Protein AF-A0A959P7U5-F1 (afdb_monomer)

Nearest PDB structures (foldseek):
  7u02-assembly1_M  TM=8.702E-01  e=9.378E-04  Caulobacter vibrioides CB15
  8tp8-assembly2_C  TM=8.559E-01  e=2.758E-03  Caulobacter vibrioides NA1000
  8tpk-assembly1_A  TM=8.449E-01  e=9.809E-03  Caulobacter vibrioides NA1000
  8tp8-assembly1_A  TM=8.571E-01  e=1.435E-02  Caulobacter vibrioides NA1000
  6oaw-assembly1_B  TM=6.073E-01  e=1.935E-01  Ruminococcus sp.

Radius of gyration: 11.66 Å; Cα contacts (8 Å, |Δi|>4): 137; chains: 1; bounding box: 25×22×28 Å

Mean predicted aligned error: 2.6 Å

Solvent-accessible surface area (backbone atoms only — not comparable to full-atom values): 4488 Å² total; per-residue (Å²): 85,58,69,62,86,68,76,93,68,72,64,39,72,36,31,40,38,23,32,55,70,54,24,53,50,45,66,76,51,60,86,45,96,59,56,40,84,78,44,77,58,93,80,16,24,30,33,36,35,52,27,29,92,41,70,59,44,52,51,56,53,54,72,51,48,91,44,45,44,66,72,32,55,75,64,73,80,110

pLDDT: mean 95.73, std 4.23, range [78.25, 98.75]

Foldseek 3Di:
DALDDDDDAAWDKWKKWFAAVVLVVCVVPPSDPQWDFPDQDNRGTIIIHGYGLDPVVLVVQCVSPPRMATPPPNVSND

Structure (mmCIF, N/CA/C/O backbone):
data_AF-A0A959P7U5-F1
#
_entry.id   AF-A0A959P7U5-F1
#
loop_
_atom_site.group_PDB
_atom_site.id
_atom_site.type_symbol
_atom_site.label_atom_id
_atom_site.label_alt_id
_atom_site.label_comp_id
_atom_site.label_asym_id
_atom_site.label_entity_id
_atom_site.label_seq_id
_atom_site.pdbx_PDB_ins_code
_atom_site.Cartn_x
_atom_site.Cartn_y
_atom_site.Cartn_z
_atom_site.occupancy
_atom_site.B_iso_or_equiv
_atom_site.auth_seq_id
_atom_site.auth_comp_id
_atom_site.auth_asym_id
_atom_site.auth_atom_id
_atom_site.pdbx_PDB_model_num
ATO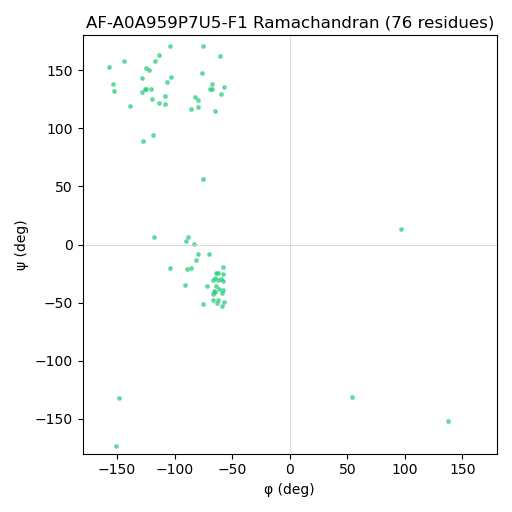M 1 N N . TYR A 1 1 ? 13.491 1.250 -5.462 1.00 83.56 1 TYR A N 1
ATOM 2 C CA . TYR A 1 1 ? 12.355 0.924 -6.349 1.00 83.56 1 TYR A CA 1
ATOM 3 C C . TYR A 1 1 ? 11.967 -0.546 -6.252 1.00 83.56 1 TYR A C 1
ATOM 5 O O . TYR A 1 1 ? 10.788 -0.837 -6.405 1.00 83.56 1 TYR A O 1
ATOM 13 N N . SER A 1 2 ? 12.907 -1.471 -6.012 1.00 88.56 2 SER A N 1
ATOM 14 C CA . SER A 1 2 ? 12.537 -2.815 -5.547 1.00 88.56 2 SER A CA 1
ATOM 15 C C . SER A 1 2 ? 11.949 -2.741 -4.134 1.00 88.56 2 SER A C 1
ATOM 17 O O . SER A 1 2 ? 12.490 -2.019 -3.301 1.00 88.56 2 SER A O 1
ATOM 19 N N . PHE A 1 3 ? 10.876 -3.490 -3.879 1.00 89.00 3 PHE A N 1
ATOM 20 C CA . PHE A 1 3 ? 10.310 -3.695 -2.542 1.00 89.00 3 PHE A CA 1
ATOM 21 C C . PHE A 1 3 ? 10.997 -4.853 -1.788 1.00 89.00 3 PHE A C 1
ATOM 23 O O . PHE A 1 3 ? 10.950 -4.916 -0.566 1.00 89.00 3 PHE A O 1
ATOM 30 N N . GLY A 1 4 ? 11.663 -5.755 -2.515 1.00 89.62 4 GLY A N 1
ATOM 31 C CA . GLY A 1 4 ? 12.336 -6.939 -1.980 1.00 89.62 4 GLY A CA 1
ATOM 32 C C . GLY A 1 4 ? 13.568 -7.301 -2.807 1.00 89.62 4 GLY A C 1
ATOM 33 O O . GLY A 1 4 ? 14.380 -6.433 -3.136 1.00 89.62 4 GLY A O 1
ATOM 34 N N . ILE A 1 5 ? 13.703 -8.576 -3.172 1.00 86.75 5 ILE A N 1
ATOM 35 C CA . ILE A 1 5 ? 14.841 -9.060 -3.970 1.00 86.75 5 ILE A CA 1
ATOM 36 C C . ILE A 1 5 ? 14.582 -8.969 -5.479 1.00 86.75 5 ILE A C 1
ATOM 38 O O . ILE A 1 5 ? 15.529 -8.913 -6.261 1.00 86.75 5 ILE A O 1
ATOM 42 N N . THR A 1 6 ? 13.314 -8.909 -5.895 1.00 88.75 6 THR A N 1
ATOM 43 C CA . THR A 1 6 ? 12.935 -8.794 -7.309 1.00 88.75 6 THR A CA 1
ATOM 44 C C . THR A 1 6 ? 13.397 -7.467 -7.926 1.00 88.75 6 THR A C 1
ATOM 46 O O . THR A 1 6 ? 12.893 -6.392 -7.598 1.00 88.75 6 THR A O 1
ATOM 49 N N . ALA A 1 7 ? 14.314 -7.547 -8.891 1.00 80.94 7 ALA A N 1
ATOM 50 C CA . ALA A 1 7 ? 14.792 -6.421 -9.692 1.00 80.94 7 ALA A CA 1
ATOM 51 C C . ALA A 1 7 ? 14.380 -6.565 -11.172 1.00 80.94 7 ALA A C 1
ATOM 53 O O . ALA A 1 7 ? 14.032 -7.653 -11.621 1.00 80.94 7 ALA A O 1
ATOM 54 N N . GLY A 1 8 ? 14.433 -5.471 -11.944 1.00 78.25 8 GLY A N 1
ATOM 55 C CA . GLY A 1 8 ? 14.251 -5.513 -13.408 1.00 78.25 8 GLY A CA 1
ATOM 56 C C . GLY A 1 8 ? 12.849 -5.193 -13.948 1.00 78.25 8 GLY A C 1
ATOM 57 O O . GLY A 1 8 ? 12.596 -5.417 -15.126 1.00 78.25 8 GLY A O 1
ATOM 58 N N . GLY A 1 9 ? 11.951 -4.636 -13.132 1.00 88.75 9 GLY A N 1
ATOM 59 C CA . GLY A 1 9 ? 10.635 -4.140 -13.564 1.00 88.75 9 GLY A CA 1
ATOM 60 C C . GLY A 1 9 ? 10.554 -2.613 -13.669 1.00 88.75 9 GLY A C 1
ATOM 61 O O . GLY A 1 9 ? 11.448 -1.890 -13.218 1.00 88.75 9 GLY A O 1
ATOM 62 N N . LYS A 1 10 ? 9.450 -2.108 -14.231 1.00 93.94 10 LYS A N 1
ATOM 63 C CA . LYS A 1 10 ? 9.141 -0.672 -14.216 1.00 93.94 10 LYS A CA 1
ATOM 64 C C . LYS A 1 10 ? 8.497 -0.308 -12.873 1.00 93.94 10 LYS A C 1
ATOM 66 O O . LYS A 1 10 ? 7.544 -0.970 -12.474 1.00 93.94 10 LYS A O 1
ATOM 71 N N . PRO A 1 11 ? 9.010 0.703 -12.150 1.00 96.12 11 PRO A N 1
ATOM 72 C CA . PRO A 1 11 ? 8.353 1.183 -10.946 1.00 96.12 11 PRO A CA 1
ATOM 73 C C . PRO A 1 11 ? 7.025 1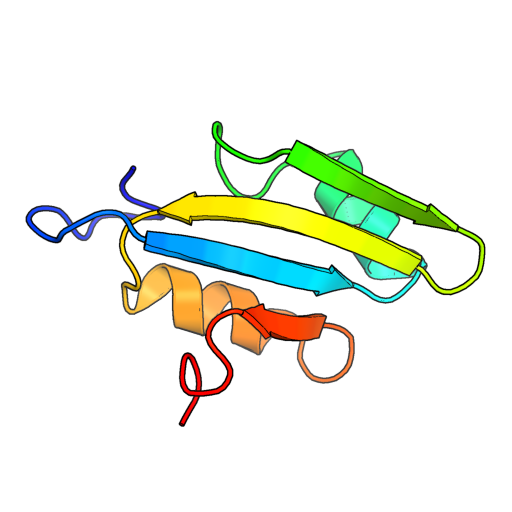.848 -11.296 1.00 96.12 11 PRO A C 1
ATOM 75 O O . PRO A 1 11 ? 6.971 2.703 -12.181 1.00 96.12 11 PRO A O 1
ATOM 78 N N . GLU A 1 12 ? 5.994 1.503 -10.546 1.00 97.19 12 GLU A N 1
ATOM 79 C CA . GLU A 1 12 ? 4.641 2.020 -10.679 1.00 97.19 12 GLU A CA 1
ATOM 80 C C . GLU A 1 12 ? 4.249 2.777 -9.411 1.00 97.19 12 GLU A C 1
ATOM 82 O O . GLU A 1 12 ? 4.846 2.603 -8.341 1.00 97.19 12 GLU A O 1
ATOM 87 N N . LYS A 1 13 ? 3.270 3.671 -9.549 1.00 98.25 13 LYS A N 1
ATOM 88 C CA . LYS A 1 13 ? 2.665 4.357 -8.413 1.00 98.25 13 LYS A CA 1
ATOM 89 C C . LYS A 1 13 ? 1.663 3.408 -7.767 1.00 98.25 13 LYS A C 1
ATOM 91 O O . LYS A 1 13 ? 0.753 2.938 -8.438 1.00 98.25 13 LYS A O 1
ATOM 96 N N . ILE A 1 14 ? 1.834 3.165 -6.474 1.00 98.44 14 ILE A N 1
ATOM 97 C CA . ILE A 1 14 ? 0.951 2.315 -5.680 1.00 98.44 14 ILE A CA 1
ATOM 98 C C . ILE A 1 14 ? 0.363 3.160 -4.558 1.00 98.44 14 ILE A C 1
ATOM 100 O O . ILE A 1 14 ? 1.113 3.767 -3.793 1.00 98.44 14 ILE A O 1
ATOM 104 N N . VAL A 1 15 ? -0.961 3.199 -4.447 1.00 98.75 15 VAL A N 1
ATOM 105 C CA . VAL A 1 15 ? -1.666 3.909 -3.377 1.00 98.75 15 VAL A CA 1
ATOM 106 C C . VAL A 1 15 ? -2.379 2.894 -2.500 1.00 98.75 15 VAL A C 1
ATOM 108 O O . VAL A 1 15 ? -3.218 2.129 -2.972 1.00 98.75 15 VAL A O 1
ATOM 111 N N . LEU A 1 16 ? -2.039 2.905 -1.213 1.00 98.62 16 LEU A N 1
ATOM 112 C CA . LEU A 1 16 ? -2.577 1.991 -0.212 1.00 98.62 16 LEU A CA 1
ATOM 113 C C . LEU A 1 16 ? -3.269 2.788 0.885 1.00 98.62 16 LEU A C 1
ATOM 115 O O . LEU A 1 16 ? 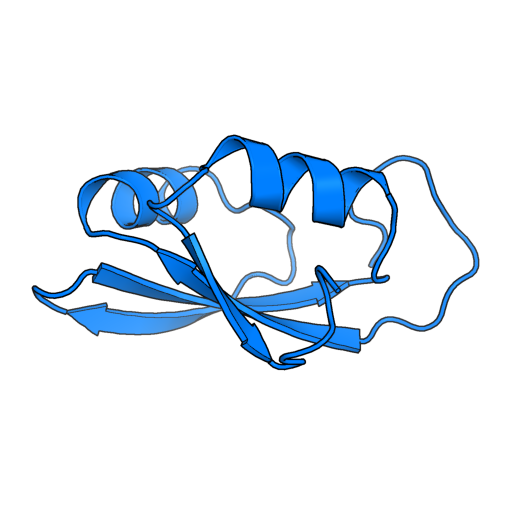-2.711 3.760 1.399 1.00 98.62 16 LEU A O 1
ATOM 119 N N . LYS A 1 17 ? -4.466 2.355 1.271 1.00 98.50 17 LYS A N 1
ATOM 120 C CA . LYS A 1 17 ? -5.188 2.881 2.425 1.00 98.50 17 LYS A CA 1
ATOM 121 C C . LYS A 1 17 ? -5.186 1.836 3.532 1.00 98.50 17 LYS A C 1
ATOM 123 O O . LYS A 1 17 ? -5.679 0.732 3.350 1.00 98.50 17 LYS A O 1
ATOM 128 N N . PHE A 1 18 ? -4.635 2.208 4.676 1.00 98.62 18 PHE A N 1
ATOM 129 C CA . PHE A 1 18 ? -4.561 1.395 5.879 1.00 98.62 18 PHE A CA 1
ATOM 130 C C . PHE A 1 18 ? -5.601 1.848 6.897 1.00 98.62 18 PHE A C 1
ATOM 132 O O . PHE A 1 18 ? -5.838 3.051 7.055 1.00 98.62 18 PHE A O 1
ATOM 139 N N . ALA A 1 19 ? -6.167 0.891 7.630 1.00 98.50 19 ALA A N 1
ATOM 140 C CA . ALA A 1 19 ? -6.973 1.166 8.813 1.00 98.50 19 ALA A CA 1
ATOM 141 C C . ALA A 1 19 ? -6.150 1.914 9.892 1.00 98.50 19 ALA A C 1
ATOM 143 O O . ALA A 1 19 ? -4.916 1.919 9.844 1.00 98.50 19 ALA A O 1
ATOM 144 N N . PRO A 1 20 ? -6.788 2.563 10.888 1.00 98.06 20 PRO A N 1
ATOM 145 C CA . PRO A 1 20 ? -6.082 3.431 11.835 1.00 98.06 20 PRO A CA 1
ATOM 146 C C . PRO A 1 20 ? -4.946 2.774 12.629 1.00 98.06 20 PRO A C 1
ATOM 148 O O . PRO A 1 20 ? -3.988 3.463 12.979 1.00 98.06 20 PRO A O 1
ATOM 151 N N . GLN A 1 21 ? -5.033 1.478 12.946 1.00 97.19 21 GLN A N 1
ATOM 152 C CA . GLN A 1 21 ? -3.973 0.780 13.684 1.00 97.19 21 GLN A CA 1
ATOM 153 C C . GLN 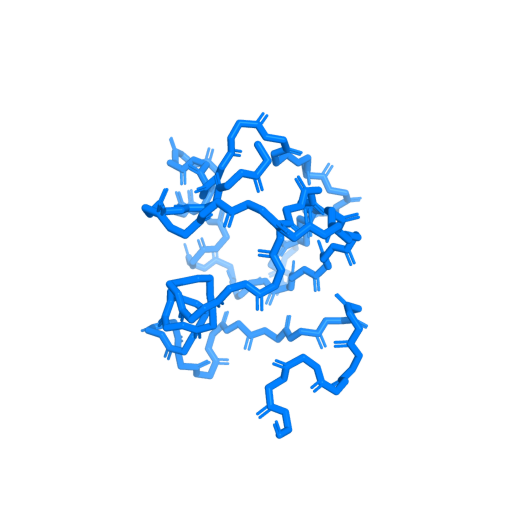A 1 21 ? -2.768 0.485 12.781 1.00 97.19 21 GLN A C 1
ATOM 155 O O . GLN A 1 21 ? -1.649 0.887 13.098 1.00 97.19 21 GLN A O 1
ATOM 160 N N . GLU A 1 22 ? -2.995 -0.118 11.617 1.00 98.12 22 GLU A N 1
ATOM 161 C CA . GLU A 1 22 ? -1.965 -0.433 10.623 1.00 98.12 22 GLU A CA 1
ATOM 162 C C . GLU A 1 22 ? -1.323 0.832 10.059 1.00 98.12 22 GLU A C 1
ATOM 164 O O . GLU A 1 22 ? -0.114 0.872 9.853 1.00 98.12 22 GLU A O 1
ATOM 169 N N . GLY A 1 23 ? -2.096 1.907 9.891 1.00 97.81 23 GLY A N 1
ATOM 170 C CA . GLY A 1 23 ? -1.583 3.208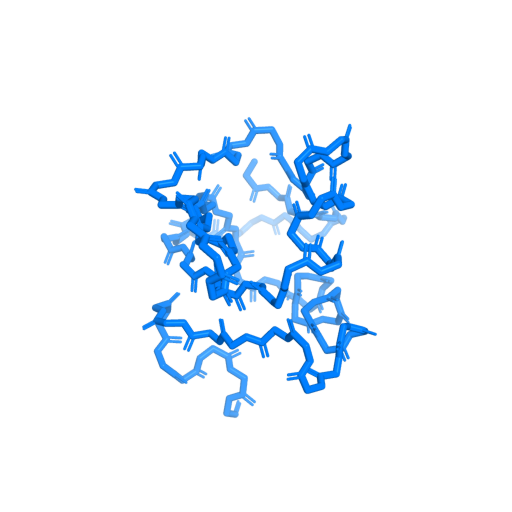 9.479 1.00 97.81 23 GLY A CA 1
ATOM 171 C C . GLY A 1 23 ? -0.525 3.753 10.441 1.00 97.81 23 GLY A C 1
ATOM 172 O O . GLY A 1 23 ? 0.493 4.278 9.998 1.00 97.81 23 GLY A O 1
ATOM 173 N N . ARG A 1 24 ? -0.696 3.574 11.761 1.00 97.12 24 ARG A N 1
ATOM 174 C CA . ARG A 1 24 ? 0.329 3.960 12.753 1.00 97.12 24 ARG A CA 1
ATOM 175 C C . ARG A 1 24 ? 1.591 3.116 12.615 1.00 97.12 24 ARG A C 1
ATOM 177 O O . ARG A 1 24 ? 2.689 3.658 12.721 1.00 97.12 24 ARG A O 1
ATOM 184 N N . TYR A 1 25 ? 1.435 1.819 12.360 1.00 96.38 25 TYR A N 1
ATOM 185 C CA . TYR A 1 25 ? 2.560 0.918 12.126 1.00 96.38 25 TYR A CA 1
ATOM 186 C C . TYR A 1 25 ? 3.336 1.314 10.864 1.00 96.38 25 TYR A C 1
ATOM 188 O O . TYR A 1 25 ? 4.537 1.544 10.938 1.00 96.38 25 TYR A O 1
ATOM 196 N N . VAL A 1 26 ? 2.643 1.519 9.742 1.00 97.06 26 VAL A N 1
ATOM 197 C CA . VAL A 1 26 ? 3.236 1.933 8.459 1.00 97.06 26 VAL A CA 1
ATOM 198 C C . VAL A 1 26 ? 3.860 3.332 8.534 1.00 97.06 26 VAL A C 1
ATOM 200 O O . VAL A 1 26 ? 4.840 3.616 7.844 1.00 97.06 26 VAL A O 1
ATOM 203 N N . LYS A 1 27 ? 3.342 4.216 9.395 1.00 97.19 27 LYS A N 1
ATOM 204 C CA . LYS A 1 27 ? 3.960 5.516 9.695 1.00 97.19 27 LYS A CA 1
ATOM 205 C C . LYS A 1 27 ? 5.292 5.357 10.427 1.00 97.19 27 LYS A C 1
ATOM 207 O O . LYS A 1 27 ? 6.262 6.016 10.067 1.00 97.19 27 LYS A O 1
ATOM 212 N N . ALA A 1 28 ? 5.318 4.522 11.465 1.00 97.69 28 ALA A N 1
ATOM 213 C CA . ALA A 1 28 ? 6.504 4.299 12.289 1.00 97.69 28 ALA A CA 1
ATOM 214 C C . ALA A 1 28 ? 7.578 3.484 11.552 1.00 97.69 28 ALA A C 1
ATOM 216 O O . ALA A 1 28 ? 8.769 3.739 11.717 1.00 97.69 28 ALA A O 1
ATOM 217 N N . GLN A 1 29 ? 7.153 2.532 10.721 1.00 97.06 29 GLN A N 1
ATOM 218 C CA . GLN A 1 29 ? 8.005 1.670 9.914 1.00 97.06 29 GLN A CA 1
ATOM 219 C C . GLN A 1 29 ? 7.549 1.729 8.448 1.00 97.06 29 GLN A C 1
ATOM 221 O O . GLN A 1 29 ? 6.706 0.932 8.027 1.00 97.06 29 GLN A O 1
ATOM 226 N N . PRO A 1 30 ? 8.087 2.680 7.659 1.00 97.38 30 PRO A N 1
ATOM 227 C CA . PRO A 1 30 ? 7.752 2.806 6.249 1.00 97.38 30 PRO A CA 1
ATOM 228 C C . PRO A 1 30 ? 8.027 1.518 5.473 1.00 97.38 30 PRO A C 1
ATOM 230 O O . PRO A 1 30 ? 9.096 0.925 5.607 1.00 97.38 30 PRO A O 1
ATOM 233 N N . LEU A 1 31 ? 7.087 1.122 4.613 1.00 97.19 31 LEU A N 1
ATOM 234 C CA . LEU A 1 31 ? 7.177 -0.120 3.837 1.00 97.19 31 LEU A CA 1
ATOM 235 C C . LEU A 1 31 ? 8.309 -0.087 2.802 1.00 97.19 31 LEU A C 1
ATOM 237 O O . LEU A 1 31 ? 8.876 -1.115 2.452 1.00 97.19 31 LEU A O 1
ATOM 241 N N . HIS A 1 32 ? 8.628 1.099 2.284 1.00 97.88 32 HIS A N 1
ATOM 242 C CA . HIS A 1 32 ? 9.716 1.318 1.335 1.00 97.88 32 HIS A CA 1
ATOM 243 C C . HIS A 1 32 ? 10.165 2.792 1.395 1.00 97.88 32 HIS A C 1
ATOM 245 O O . HIS A 1 32 ? 9.336 3.662 1.674 1.00 97.88 32 HIS A O 1
ATOM 251 N N . PRO A 1 33 ? 11.431 3.132 1.072 1.00 97.31 33 PRO A N 1
ATOM 252 C CA . PRO A 1 33 ? 11.941 4.509 1.157 1.00 97.31 33 PRO A CA 1
ATOM 253 C C . PRO A 1 33 ? 11.190 5.562 0.330 1.00 97.31 33 PRO A C 1
ATOM 255 O O . PRO A 1 33 ? 11.316 6.753 0.585 1.00 97.31 33 PRO A O 1
ATOM 258 N N . THR A 1 34 ? 10.415 5.153 -0.677 1.00 98.00 34 THR A N 1
ATOM 259 C CA . THR A 1 34 ? 9.593 6.079 -1.480 1.00 98.00 34 THR A CA 1
ATOM 260 C C . THR A 1 34 ? 8.252 6.412 -0.835 1.00 98.00 34 THR A C 1
ATOM 262 O O . THR A 1 34 ? 7.454 7.093 -1.473 1.00 98.00 34 THR A O 1
ATOM 265 N N . GLN A 1 35 ? 7.952 5.866 0.345 1.00 98.56 35 GLN A N 1
ATOM 266 C CA . GLN A 1 35 ? 6.672 6.072 1.004 1.00 98.56 35 GLN A CA 1
ATOM 267 C C . GLN A 1 35 ? 6.422 7.549 1.278 1.00 98.56 35 GLN A C 1
ATOM 269 O O . GLN A 1 35 ? 7.248 8.235 1.877 1.00 98.56 35 GLN A O 1
ATOM 274 N N . LYS A 1 36 ? 5.243 8.018 0.880 1.00 98.50 36 LYS A N 1
ATOM 275 C CA . LYS A 1 36 ? 4.727 9.342 1.220 1.00 98.50 36 LYS A CA 1
ATOM 276 C C . LYS A 1 36 ? 3.357 9.195 1.848 1.00 98.50 36 LYS A C 1
ATOM 278 O O . LYS A 1 36 ? 2.512 8.487 1.313 1.00 98.50 36 LYS A O 1
ATOM 283 N N . ILE A 1 37 ? 3.124 9.884 2.957 1.00 98.38 37 ILE A N 1
ATOM 284 C CA . ILE A 1 37 ? 1.785 9.989 3.541 1.00 98.38 37 ILE A CA 1
ATOM 285 C C . ILE A 1 37 ? 1.031 11.047 2.740 1.00 98.38 37 ILE A C 1
ATOM 287 O O . ILE A 1 37 ? 1.458 12.198 2.699 1.00 98.38 37 ILE A O 1
ATOM 291 N N . ILE A 1 38 ? -0.063 10.652 2.089 1.00 98.25 38 ILE A N 1
ATOM 292 C CA . ILE A 1 38 ? -0.891 11.562 1.281 1.00 98.25 38 ILE A CA 1
ATOM 293 C C . ILE A 1 38 ? -2.196 11.946 1.987 1.00 98.25 38 ILE A C 1
ATOM 295 O O . ILE A 1 38 ? -2.794 12.968 1.658 1.00 98.25 38 ILE A O 1
ATOM 299 N N . LYS A 1 39 ? -2.633 11.155 2.978 1.00 98.19 39 LYS A N 1
ATOM 300 C CA . LYS A 1 39 ? -3.775 11.467 3.848 1.00 98.19 39 LYS A CA 1
ATOM 301 C C . LYS A 1 39 ? -3.627 10.776 5.203 1.00 98.19 39 LYS A C 1
ATOM 303 O O . LYS A 1 39 ? -3.285 9.599 5.257 1.00 98.19 39 LYS A O 1
ATOM 308 N N . GLU A 1 40 ? -3.940 11.485 6.282 1.00 97.19 40 GLU A N 1
ATOM 309 C CA . GLU A 1 40 ? -4.035 10.938 7.640 1.00 97.19 40 GLU A CA 1
ATOM 310 C C . GLU A 1 40 ? -5.262 11.550 8.324 1.00 97.19 40 GLU A C 1
ATOM 312 O O . GLU A 1 40 ? -5.375 12.771 8.430 1.00 97.19 40 GLU A O 1
ATOM 317 N N . ASN A 1 41 ? -6.216 10.712 8.726 1.00 95.31 41 ASN A N 1
ATOM 318 C CA . ASN A 1 41 ? -7.427 11.140 9.422 1.00 95.31 41 ASN A CA 1
ATOM 319 C C . ASN A 1 41 ? -7.943 10.035 10.365 1.00 95.31 41 ASN A C 1
ATOM 321 O O . ASN A 1 41 ? -7.292 9.012 10.565 1.00 95.31 41 ASN A O 1
ATOM 325 N N . GLN A 1 42 ? -9.120 10.246 10.961 1.00 94.75 42 GLN A N 1
ATOM 326 C CA . GLN A 1 42 ? -9.734 9.276 11.878 1.00 94.75 42 GLN A CA 1
ATOM 327 C C . GLN A 1 42 ? -10.063 7.929 11.208 1.00 94.75 42 GLN A C 1
ATOM 329 O O . GLN A 1 42 ? -10.082 6.910 11.893 1.00 94.75 42 GLN A O 1
ATOM 334 N N . ASP A 1 43 ? -10.252 7.911 9.884 1.00 93.75 43 ASP A N 1
ATOM 335 C CA . ASP A 1 43 ? -10.564 6.703 9.110 1.00 93.75 43 ASP A CA 1
ATOM 336 C C . ASP A 1 43 ? -9.318 5.870 8.779 1.00 93.75 43 ASP A C 1
ATOM 338 O O . ASP A 1 43 ? -9.438 4.726 8.339 1.00 93.75 43 ASP A O 1
ATOM 342 N N . GLY A 1 44 ? -8.120 6.433 8.968 1.00 96.88 44 GLY A N 1
ATOM 343 C CA . GLY A 1 44 ? -6.855 5.739 8.772 1.00 96.88 44 GLY A CA 1
ATOM 344 C C . GLY A 1 44 ? -5.799 6.567 8.050 1.00 96.88 44 GLY A C 1
ATOM 345 O O . GLY A 1 44 ? -5.752 7.797 8.139 1.00 96.88 44 GLY A O 1
ATOM 346 N N . MET A 1 45 ? -4.913 5.869 7.343 1.00 98.38 45 MET A N 1
ATOM 347 C CA . MET A 1 45 ? -3.774 6.467 6.654 1.00 98.38 45 MET A CA 1
ATOM 348 C C . MET A 1 45 ? -3.726 6.020 5.202 1.00 98.38 45 MET A C 1
ATOM 350 O O . MET A 1 45 ? -3.791 4.834 4.907 1.00 98.38 45 MET A O 1
ATOM 354 N N . THR A 1 46 ? -3.562 6.966 4.285 1.00 98.69 46 THR A N 1
ATOM 355 C CA . THR A 1 46 ? -3.297 6.681 2.876 1.00 98.69 46 THR A CA 1
ATOM 356 C C . THR A 1 46 ? -1.859 7.042 2.552 1.00 98.69 46 THR A C 1
ATOM 358 O O . THR A 1 46 ? -1.412 8.161 2.828 1.00 98.69 46 THR A O 1
ATOM 361 N N . VAL A 1 47 ? -1.141 6.095 1.956 1.00 98.69 47 VAL A N 1
ATOM 362 C CA . VAL A 1 47 ? 0.248 6.267 1.537 1.00 98.69 47 VAL A CA 1
ATOM 363 C C . VAL A 1 47 ? 0.407 6.006 0.046 1.00 98.69 47 VAL A C 1
ATOM 365 O O . VAL A 1 47 ? -0.302 5.192 -0.541 1.00 98.69 47 VAL A O 1
ATOM 368 N N . GLU A 1 48 ? 1.374 6.690 -0.548 1.00 98.69 48 GLU A N 1
ATOM 369 C CA . GLU A 1 48 ? 1.860 6.466 -1.904 1.00 98.69 48 GLU A CA 1
ATOM 370 C C . GLU A 1 48 ? 3.237 5.794 -1.851 1.00 98.69 48 GLU A C 1
ATOM 372 O O . GLU A 1 48 ? 4.091 6.172 -1.048 1.00 98.69 48 GLU A O 1
ATOM 377 N N . LEU A 1 49 ? 3.471 4.832 -2.741 1.00 98.44 49 LEU A N 1
ATOM 378 C CA . LEU A 1 49 ? 4.762 4.205 -3.008 1.00 98.44 49 LEU A CA 1
ATOM 379 C C . LEU A 1 49 ? 5.092 4.335 -4.501 1.00 98.44 49 LEU A C 1
ATOM 381 O O . LEU A 1 49 ? 4.201 4.351 -5.345 1.00 98.44 49 LEU A O 1
ATOM 385 N N . LYS A 1 50 ? 6.386 4.360 -4.835 1.00 98.00 50 LYS A N 1
ATOM 386 C CA . LYS A 1 50 ? 6.882 4.202 -6.206 1.00 98.00 50 LYS A CA 1
ATOM 387 C C . LYS A 1 50 ? 7.766 2.963 -6.254 1.00 98.00 50 LYS A C 1
ATOM 389 O O . LYS A 1 50 ? 8.946 3.026 -5.900 1.00 98.00 50 LYS A O 1
ATOM 394 N N . VAL A 1 51 ? 7.188 1.828 -6.631 1.00 97.50 51 VAL A N 1
ATOM 395 C CA . VAL A 1 51 ? 7.821 0.504 -6.517 1.00 97.50 51 VAL A CA 1
ATOM 396 C C . VAL A 1 51 ? 7.448 -0.400 -7.682 1.00 97.50 51 VAL A C 1
ATOM 398 O O . VAL A 1 51 ? 6.442 -0.188 -8.345 1.00 97.50 51 VAL A O 1
ATOM 401 N N . ILE A 1 52 ? 8.271 -1.408 -7.949 1.00 97.06 52 ILE A N 1
ATOM 402 C CA . ILE A 1 52 ? 7.929 -2.471 -8.903 1.00 97.06 52 ILE A CA 1
ATOM 403 C C . ILE A 1 52 ? 6.802 -3.321 -8.284 1.00 97.06 52 ILE A C 1
ATOM 405 O O . ILE A 1 52 ? 6.942 -3.691 -7.113 1.00 97.06 52 ILE A O 1
ATOM 409 N N . PRO A 1 53 ? 5.721 -3.664 -9.016 1.00 95.81 53 PRO A N 1
ATOM 410 C CA . PRO A 1 53 ? 4.596 -4.450 -8.494 1.00 95.81 53 PRO A CA 1
ATOM 411 C C . PRO A 1 53 ? 4.930 -5.949 -8.345 1.00 95.81 53 PRO A C 1
ATOM 413 O O . PRO A 1 53 ? 4.273 -6.823 -8.919 1.00 95.81 53 PRO A O 1
ATOM 416 N N . SER A 1 54 ? 5.984 -6.246 -7.582 1.00 96.44 54 SER A N 1
ATOM 417 C CA . SER A 1 54 ? 6.570 -7.576 -7.421 1.00 96.44 54 SER A CA 1
ATOM 418 C C . SER A 1 54 ? 5.747 -8.499 -6.516 1.00 96.44 54 SER A C 1
ATOM 420 O O . SER A 1 54 ? 4.803 -8.081 -5.836 1.00 96.44 54 SER A O 1
ATOM 422 N N . TYR A 1 55 ? 6.124 -9.780 -6.480 1.00 95.56 55 TYR A N 1
ATOM 423 C CA . TYR A 1 55 ? 5.501 -10.773 -5.605 1.00 95.56 55 TYR A CA 1
ATOM 424 C C . TYR A 1 55 ? 5.602 -10.387 -4.120 1.00 95.56 55 TYR A C 1
ATOM 426 O O . TYR A 1 55 ? 4.625 -10.515 -3.387 1.00 95.56 55 TYR A O 1
ATOM 434 N N . GLU A 1 56 ? 6.752 -9.876 -3.681 1.00 96.25 56 GLU A N 1
ATOM 435 C CA . GLU A 1 56 ? 7.011 -9.468 -2.297 1.00 96.25 56 GLU A CA 1
ATOM 436 C C . GLU A 1 56 ? 6.134 -8.289 -1.883 1.00 96.25 56 GLU A C 1
ATOM 438 O O . GLU A 1 56 ? 5.576 -8.313 -0.787 1.00 96.25 56 GLU A O 1
ATOM 443 N N . LEU A 1 57 ? 5.940 -7.303 -2.771 1.00 97.31 57 LEU A N 1
ATOM 444 C CA . LEU A 1 57 ? 4.990 -6.216 -2.531 1.00 97.31 57 LEU A CA 1
ATOM 445 C C . LEU A 1 57 ? 3.583 -6.783 -2.327 1.00 97.31 57 LEU A C 1
ATOM 447 O O . LEU A 1 57 ? 2.939 -6.504 -1.319 1.00 97.31 57 LEU A O 1
ATOM 451 N N . ARG A 1 58 ? 3.112 -7.616 -3.263 1.00 97.12 58 ARG A N 1
ATOM 452 C CA . ARG A 1 58 ? 1.767 -8.209 -3.199 1.00 97.12 58 ARG A CA 1
ATOM 453 C C . ARG A 1 58 ? 1.594 -9.077 -1.950 1.00 97.12 58 ARG A C 1
ATOM 455 O O . ARG A 1 58 ? 0.539 -9.052 -1.325 1.00 97.12 58 ARG A O 1
ATOM 462 N N . SER A 1 59 ? 2.629 -9.819 -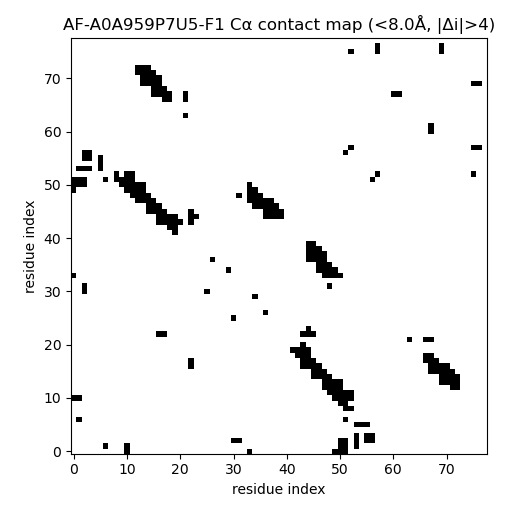1.559 1.00 97.19 59 SER A N 1
ATOM 463 C CA . SER A 1 59 ? 2.643 -10.622 -0.335 1.00 97.19 59 SER A CA 1
ATOM 464 C C . SER A 1 59 ? 2.594 -9.753 0.920 1.00 97.19 59 SER A C 1
ATOM 466 O O . SER A 1 59 ? 1.841 -10.063 1.840 1.00 97.19 59 SER A O 1
ATOM 468 N N . SER A 1 60 ? 3.355 -8.655 0.954 1.00 97.06 60 SER A N 1
ATOM 469 C CA . SER A 1 60 ? 3.325 -7.698 2.061 1.00 97.06 60 SER A CA 1
ATOM 470 C C . SER A 1 60 ? 1.945 -7.061 2.194 1.00 97.06 60 SER A C 1
ATOM 472 O O . SER A 1 60 ? 1.376 -7.104 3.280 1.00 97.06 60 SER A O 1
ATOM 474 N N . ILE A 1 61 ? 1.347 -6.587 1.095 1.00 97.88 61 ILE A N 1
ATOM 475 C CA . ILE A 1 61 ? -0.020 -6.048 1.104 1.00 97.88 61 ILE A CA 1
ATOM 476 C C . ILE A 1 61 ? -1.004 -7.100 1.642 1.00 97.88 61 ILE A C 1
ATOM 478 O O . ILE A 1 61 ? -1.737 -6.826 2.586 1.00 97.88 61 ILE A O 1
ATOM 482 N N . ARG A 1 62 ? -0.970 -8.339 1.132 1.00 97.25 62 ARG A N 1
ATOM 483 C CA . ARG A 1 62 ? -1.860 -9.416 1.607 1.00 97.25 62 ARG A CA 1
ATOM 484 C C . ARG A 1 62 ? -1.700 -9.742 3.093 1.00 97.25 62 ARG A C 1
ATOM 486 O O . ARG A 1 62 ? -2.677 -10.149 3.713 1.00 97.25 62 ARG A O 1
ATOM 493 N N . SER A 1 63 ? -0.513 -9.557 3.674 1.00 97.19 63 SER A N 1
ATOM 494 C CA . SER A 1 63 ? -0.276 -9.830 5.100 1.00 97.19 63 SER A CA 1
ATOM 495 C C . SER A 1 63 ? -1.079 -8.923 6.042 1.00 97.19 63 SER A C 1
ATOM 497 O O . SER A 1 63 ? -1.401 -9.340 7.151 1.00 97.19 63 SER A O 1
ATOM 499 N N . PHE A 1 64 ? -1.484 -7.733 5.583 1.00 97.19 64 PHE A N 1
ATOM 500 C CA . PHE A 1 64 ? -2.385 -6.839 6.322 1.00 97.19 64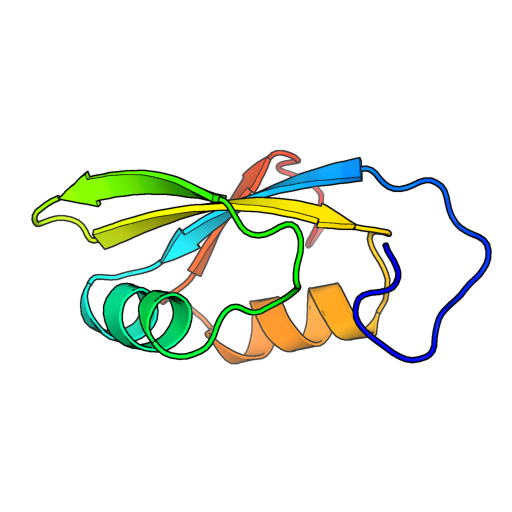 PHE A CA 1
ATOM 501 C C . PHE A 1 64 ? -3.867 -7.250 6.221 1.00 97.19 64 PHE A C 1
ATOM 503 O O . PHE A 1 64 ? -4.717 -6.692 6.918 1.00 97.19 64 PHE A O 1
ATOM 510 N N . GLY A 1 65 ? -4.203 -8.226 5.371 1.00 97.12 65 GLY A N 1
ATOM 511 C CA . GLY A 1 65 ? -5.561 -8.736 5.201 1.00 97.12 65 GLY A CA 1
ATOM 512 C C . GLY A 1 65 ? -6.567 -7.630 4.878 1.00 97.12 65 GLY A C 1
ATOM 513 O O . GLY A 1 65 ? -6.333 -6.785 4.022 1.00 97.12 65 GLY A O 1
ATOM 514 N N . LYS A 1 66 ? -7.692 -7.619 5.598 1.00 97.31 66 LYS A N 1
ATOM 515 C CA . LYS A 1 66 ? -8.772 -6.631 5.425 1.00 97.31 66 LYS A CA 1
ATOM 516 C C . LYS A 1 66 ? -8.422 -5.209 5.890 1.00 97.31 66 LYS A C 1
ATOM 518 O O . LYS A 1 66 ? -9.228 -4.306 5.699 1.00 97.31 66 LYS A O 1
ATOM 523 N N . ASN A 1 67 ? -7.275 -5.017 6.544 1.00 98.19 67 ASN A N 1
ATOM 524 C CA . ASN A 1 67 ? -6.880 -3.728 7.116 1.00 98.19 67 ASN A CA 1
ATOM 525 C C . ASN A 1 67 ? -6.086 -2.860 6.126 1.00 98.19 67 ASN A C 1
ATOM 527 O O . ASN A 1 67 ? -5.644 -1.766 6.484 1.00 98.19 67 ASN A O 1
ATOM 531 N N . VAL A 1 68 ? -5.915 -3.337 4.890 1.00 98.25 68 VAL A N 1
ATOM 532 C CA . VAL A 1 68 ? -5.377 -2.567 3.772 1.00 98.25 68 VAL A CA 1
ATOM 533 C C . VAL A 1 68 ? -6.305 -2.662 2.567 1.00 98.25 68 VAL A C 1
ATOM 535 O O . VAL A 1 68 ? -6.874 -3.709 2.270 1.00 98.25 68 VAL A O 1
ATOM 538 N N . GLU A 1 69 ? -6.417 -1.557 1.850 1.00 97.75 69 GLU A N 1
ATOM 539 C CA . GLU A 1 69 ? -7.130 -1.436 0.587 1.00 97.75 69 GLU A CA 1
ATOM 540 C C . GLU A 1 69 ? -6.167 -0.876 -0.465 1.00 97.75 69 GLU A C 1
ATOM 542 O O . GLU A 1 69 ? -5.443 0.092 -0.202 1.00 97.75 69 GLU A O 1
ATOM 547 N N . VAL A 1 70 ? -6.147 -1.479 -1.657 1.00 98.25 70 VAL A N 1
ATOM 548 C CA . VAL A 1 70 ? -5.423 -0.915 -2.800 1.00 98.25 70 VAL A CA 1
ATOM 549 C C . VAL A 1 70 ? -6.330 0.086 -3.498 1.00 98.25 70 VAL A C 1
ATOM 551 O O . VAL A 1 70 ? -7.374 -0.278 -4.027 1.00 98.25 70 VAL A O 1
ATOM 554 N N . ILE A 1 71 ? -5.911 1.347 -3.505 1.00 98.12 71 ILE A N 1
ATOM 555 C CA . ILE A 1 71 ? -6.632 2.442 -4.159 1.00 98.12 71 ILE A CA 1
ATOM 556 C C . ILE A 1 71 ? -6.154 2.612 -5.605 1.00 98.12 71 ILE A C 1
ATOM 558 O O . ILE A 1 71 ? -6.942 2.945 -6.486 1.00 98.12 71 ILE A O 1
ATOM 562 N N . GLU A 1 72 ? -4.863 2.379 -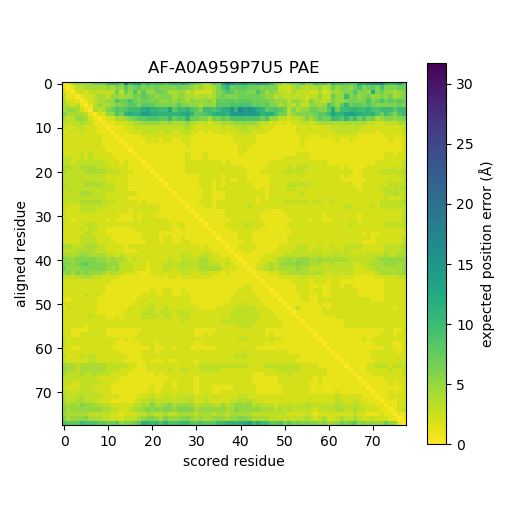5.862 1.00 98.00 72 GLU A N 1
ATOM 563 C CA . GLU A 1 72 ? -4.262 2.501 -7.192 1.00 98.00 72 GLU A CA 1
ATOM 564 C C . GLU A 1 72 ? -3.041 1.565 -7.318 1.00 98.00 72 GLU A C 1
ATOM 566 O O . GLU A 1 72 ? -2.188 1.592 -6.425 1.00 98.00 72 GLU A O 1
ATOM 571 N N . PRO A 1 73 ? -2.916 0.765 -8.394 1.00 97.38 73 PRO A N 1
ATOM 572 C CA . PRO A 1 73 ? -3.966 0.431 -9.358 1.00 97.38 73 PRO A CA 1
ATOM 573 C C . PRO A 1 73 ? -4.958 -0.598 -8.773 1.00 97.38 73 PRO A C 1
ATOM 575 O O . PRO A 1 73 ? -4.585 -1.441 -7.960 1.00 97.38 73 PRO A O 1
ATOM 578 N N . ILE A 1 74 ? -6.234 -0.529 -9.169 1.00 93.56 74 ILE A N 1
ATOM 579 C CA . ILE A 1 74 ? -7.325 -1.347 -8.588 1.00 93.56 74 ILE A CA 1
ATOM 580 C C . ILE A 1 74 ? -7.105 -2.857 -8.815 1.00 93.56 74 ILE A C 1
ATOM 582 O O . ILE A 1 74 ? -7.481 -3.680 -7.985 1.00 93.56 74 ILE A O 1
ATOM 586 N N . ASP A 1 75 ? -6.4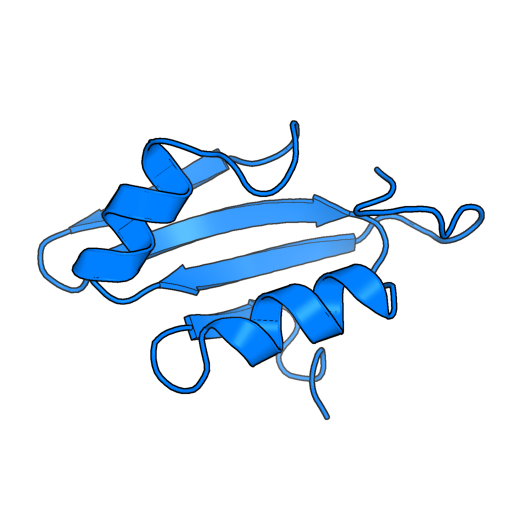52 -3.226 -9.914 1.00 92.75 75 ASP A N 1
ATOM 587 C CA . ASP A 1 75 ? -6.167 -4.602 -10.327 1.00 92.75 75 ASP A CA 1
ATOM 588 C C . ASP A 1 75 ? -4.847 -5.161 -9.762 1.00 92.75 75 ASP A C 1
ATOM 590 O O . ASP A 1 75 ? -4.462 -6.288 -10.073 1.00 92.75 75 ASP A O 1
ATOM 594 N N . LEU A 1 76 ? -4.160 -4.435 -8.868 1.00 94.44 76 LEU A N 1
ATOM 595 C CA . LEU A 1 76 ? -2.873 -4.871 -8.303 1.00 94.44 76 LEU A CA 1
ATOM 596 C C . LEU A 1 76 ? -2.937 -6.230 -7.587 1.00 94.44 76 LEU A C 1
ATOM 598 O O . LEU A 1 76 ? -1.911 -6.889 -7.426 1.00 94.44 76 LEU A O 1
ATOM 602 N N . LEU A 1 77 ? -4.101 -6.643 -7.089 1.00 90.12 77 LEU A N 1
ATOM 603 C CA . LEU A 1 77 ? -4.282 -7.917 -6.380 1.00 90.12 77 LEU A CA 1
ATOM 604 C C . LEU A 1 77 ? -5.255 -8.872 -7.079 1.00 90.12 77 LEU A C 1
ATOM 606 O O . LEU A 1 77 ? -5.583 -9.901 -6.488 1.00 90.12 77 LEU A O 1
ATOM 610 N N . SER A 1 78 ? -5.715 -8.520 -8.284 1.00 85.75 78 SER A N 1
ATOM 611 C CA . SER A 1 78 ? -6.535 -9.405 -9.120 1.00 85.75 78 SER A CA 1
ATOM 612 C C . SER A 1 78 ? -5.736 -10.591 -9.658 1.00 85.75 78 SER A C 1
ATOM 614 O O . SER A 1 78 ? -4.487 -10.485 -9.747 1.00 85.75 78 SER A O 1
#

Sequence (78 aa):
YSFGITAGGKPEKIVLKFAPQEGRYVKAQPLHPTQKIIKENQDGMTVELKVIPSYELRSSIRSFGKNVEVIEPIDLLS

Secondary structure (DSSP, 8-state):
--SSS--SSPPEEEEEEE-HHHHHHHHHS-SSTT-EEEEEETTEEEEEEEE---HHHHHHHHHTGGGEEEEESTTTT-